Protein AF-U2QS74-F1 (afdb_monomer_lite)

pLDDT: mean 73.21, std 20.73, range [41.47, 97.75]

Radius of gyration: 24.71 Å; chains: 1; bounding box: 39×69×66 Å

Organism: NCBI:txid553198

Foldseek 3Di:
DDDDDDDPPPDDDPDDPDVVVVCDPPPQPPPPDDDPDPDDDDDDPPPDDDDDDDDDDDDDDDPDPDAQDCCDAAPRHGHGFFKWFQFPVRDIGTDHLVVCLVCLVVSVVGGPDMGGDNVSND

Structure (mmCIF, N/CA/C/O backbone):
data_AF-U2QS74-F1
#
_entry.id   AF-U2QS74-F1
#
loop_
_atom_site.group_PDB
_atom_site.id
_atom_site.type_symbol
_atom_site.label_atom_id
_atom_site.label_alt_id
_atom_site.label_comp_id
_atom_site.label_asym_id
_atom_site.label_entity_id
_atom_site.label_seq_id
_atom_site.pdbx_PDB_ins_code
_atom_site.Cartn_x
_atom_site.Cartn_y
_atom_site.Cartn_z
_atom_site.occupancy
_atom_site.B_iso_or_equiv
_atom_site.auth_seq_id
_atom_site.auth_comp_id
_atom_site.auth_asym_id
_atom_site.auth_atom_id
_atom_site.pdbx_PDB_model_num
ATOM 1 N N . MET A 1 1 ? -24.516 29.608 24.350 1.00 52.53 1 MET A N 1
ATOM 2 C CA . MET A 1 1 ? -23.296 30.373 24.021 1.00 52.53 1 MET A CA 1
ATOM 3 C C . MET A 1 1 ? -22.832 29.889 22.653 1.00 52.53 1 MET A C 1
ATOM 5 O O . MET A 1 1 ? -22.309 28.790 22.550 1.00 52.53 1 MET A O 1
ATOM 9 N N . LEU A 1 2 ? -23.212 30.619 21.601 1.00 49.25 2 LEU A N 1
ATOM 10 C CA . LEU A 1 2 ? -23.036 30.265 20.188 1.00 49.25 2 LEU A CA 1
ATOM 11 C C . LEU A 1 2 ? -21.848 31.074 19.655 1.00 49.25 2 LEU A C 1
ATOM 13 O O . LEU A 1 2 ? -21.891 32.300 19.734 1.00 49.25 2 LEU A O 1
ATOM 17 N N . LEU A 1 3 ? -20.796 30.423 19.155 1.00 52.16 3 LEU A N 1
ATOM 18 C CA . LEU A 1 3 ? -19.687 31.126 18.506 1.00 52.16 3 LEU A CA 1
ATOM 19 C C . LEU A 1 3 ? -19.984 31.209 17.004 1.00 52.16 3 LEU A C 1
ATOM 21 O O . LEU A 1 3 ? -19.977 30.195 16.310 1.00 52.16 3 LEU A O 1
ATOM 25 N N . VAL A 1 4 ? -20.308 32.409 16.522 1.00 54.16 4 VAL A N 1
ATOM 26 C CA . VAL A 1 4 ? -20.604 32.687 15.110 1.00 54.16 4 VAL A CA 1
ATOM 27 C C . VAL A 1 4 ? -19.325 33.206 14.453 1.00 54.16 4 VAL A C 1
ATOM 29 O O . VAL A 1 4 ? -18.856 34.285 14.800 1.00 54.16 4 VAL A O 1
ATOM 32 N N . VAL A 1 5 ? -18.754 32.445 13.518 1.00 60.72 5 VAL A N 1
ATOM 33 C CA . VAL A 1 5 ? -17.656 32.899 12.646 1.00 60.72 5 VAL A CA 1
ATOM 34 C C . VAL A 1 5 ? -18.245 33.241 11.279 1.00 60.72 5 VAL A C 1
ATOM 36 O O . VAL A 1 5 ? -18.776 32.370 10.594 1.00 60.72 5 VAL A O 1
ATOM 39 N N . LEU A 1 6 ? -18.202 34.525 10.921 1.00 45.31 6 LEU A N 1
ATOM 40 C CA . LEU A 1 6 ? -18.637 35.063 9.631 1.00 45.31 6 LEU A CA 1
ATOM 41 C C . LEU A 1 6 ? -17.446 35.037 8.662 1.00 45.31 6 LEU A C 1
ATOM 43 O O . LEU A 1 6 ? -16.391 35.579 8.983 1.00 45.31 6 LEU A O 1
ATOM 47 N N . ASP A 1 7 ? -17.614 34.428 7.490 1.00 53.31 7 ASP A N 1
ATOM 48 C CA . ASP A 1 7 ? -16.685 34.597 6.366 1.00 53.31 7 ASP A CA 1
ATOM 49 C C . ASP A 1 7 ? -17.032 35.881 5.585 1.00 53.31 7 ASP A C 1
ATOM 51 O O . ASP A 1 7 ? -18.187 36.320 5.575 1.00 53.31 7 ASP A O 1
ATOM 55 N N . THR A 1 8 ? -16.048 36.491 4.921 1.00 56.88 8 THR A N 1
ATOM 56 C CA . THR A 1 8 ? -16.134 37.813 4.270 1.00 56.88 8 THR A CA 1
ATOM 57 C C . THR A 1 8 ? -17.079 37.891 3.061 1.00 56.88 8 THR A C 1
ATOM 59 O O . THR A 1 8 ? -17.217 38.964 2.477 1.00 56.88 8 THR A O 1
ATOM 62 N N . SER A 1 9 ? -17.773 36.804 2.705 1.00 55.34 9 SER A N 1
ATOM 63 C CA . SER A 1 9 ? -18.631 36.724 1.508 1.00 55.34 9 SER A CA 1
ATOM 64 C C . SER A 1 9 ? -20.143 36.587 1.778 1.00 55.34 9 SER A C 1
ATOM 66 O O . SER A 1 9 ? -20.925 36.534 0.834 1.00 55.34 9 SER A O 1
ATOM 68 N N . GLY A 1 10 ? -20.596 36.532 3.038 1.00 50.50 10 GLY A N 1
ATOM 69 C CA . GLY A 1 10 ? -22.026 36.657 3.387 1.00 50.50 10 GLY A CA 1
ATOM 70 C C . GLY A 1 10 ? -22.974 35.518 2.959 1.00 50.50 10 GLY A C 1
ATOM 71 O O . GLY A 1 10 ? -24.181 35.632 3.160 1.00 50.50 10 GLY A O 1
ATOM 72 N N . THR A 1 11 ? -22.485 34.404 2.408 1.00 50.50 11 THR A N 1
ATOM 73 C CA . THR A 1 11 ? -23.328 33.255 2.023 1.00 50.50 11 THR A CA 1
ATOM 74 C C . THR A 1 11 ? -23.358 32.162 3.096 1.00 50.50 11 THR A C 1
ATOM 76 O O . THR A 1 11 ? -22.365 31.467 3.313 1.00 50.50 11 THR A O 1
ATOM 79 N N . LEU A 1 12 ? -24.522 31.951 3.725 1.00 48.06 12 LEU A N 1
ATOM 80 C CA . LEU A 1 12 ? -24.819 30.787 4.572 1.00 48.06 12 LEU A CA 1
ATOM 81 C C . LEU A 1 12 ? -24.955 29.527 3.701 1.00 48.06 12 LEU A C 1
ATOM 83 O O . LEU A 1 12 ? -25.958 29.341 3.019 1.00 48.06 12 LEU A O 1
ATOM 87 N N . SER A 1 13 ? -23.959 28.641 3.736 1.00 46.97 13 SER A N 1
ATOM 88 C CA . SER A 1 13 ? -24.083 27.271 3.225 1.00 46.97 13 SER A CA 1
ATOM 89 C C . SER A 1 13 ? -24.010 26.290 4.386 1.00 46.97 13 SER A C 1
ATOM 91 O O . SER A 1 13 ? -22.954 26.113 4.993 1.00 46.97 13 SER A O 1
ATOM 93 N N . ALA A 1 14 ? -25.126 25.626 4.686 1.00 47.75 14 ALA A N 1
ATOM 94 C CA . ALA A 1 14 ? -25.129 24.462 5.559 1.00 47.75 14 ALA A CA 1
ATOM 95 C C . ALA A 1 14 ? -24.439 23.303 4.822 1.00 47.75 14 ALA A C 1
ATOM 97 O O . ALA A 1 14 ? -25.053 22.598 4.026 1.00 47.75 14 ALA A O 1
ATOM 98 N N . ARG A 1 15 ? -23.133 23.131 5.048 1.00 54.62 15 ARG A N 1
ATOM 99 C CA . ARG A 1 15 ? -22.422 21.903 4.681 1.00 54.62 15 ARG A CA 1
ATOM 100 C C . ARG A 1 15 ? -22.667 20.878 5.782 1.00 54.62 15 ARG A C 1
ATOM 102 O O . ARG A 1 15 ? -22.022 20.925 6.823 1.00 54.62 15 ARG A O 1
ATOM 109 N N . THR A 1 16 ? -23.599 19.961 5.566 1.00 51.41 16 THR A N 1
ATOM 110 C CA . THR A 1 16 ? -23.603 18.696 6.301 1.00 51.41 16 THR A CA 1
ATOM 111 C C . THR A 1 16 ? -22.377 17.888 5.866 1.00 51.41 16 THR A C 1
ATOM 113 O O . THR A 1 16 ? -22.196 17.607 4.681 1.00 51.41 16 THR A O 1
ATOM 116 N N . ASP A 1 17 ? -21.500 17.573 6.823 1.00 46.12 17 ASP A N 1
ATOM 117 C CA . ASP A 1 17 ? -20.358 16.668 6.649 1.00 46.12 17 ASP A CA 1
ATOM 118 C C . ASP A 1 17 ? -20.915 15.253 6.427 1.00 46.12 17 ASP A C 1
ATOM 120 O O . ASP A 1 17 ? -21.351 14.581 7.360 1.00 46.12 17 ASP A O 1
ATOM 124 N N . ASP A 1 18 ? -21.025 14.842 5.163 1.00 46.16 18 ASP A N 1
ATOM 125 C CA . ASP A 1 18 ? -21.446 13.491 4.799 1.00 46.16 18 ASP A CA 1
ATOM 126 C C . ASP A 1 18 ? -20.250 12.531 4.987 1.00 46.16 18 ASP A C 1
ATOM 128 O O . ASP A 1 18 ? -19.226 12.676 4.308 1.00 46.16 18 ASP A O 1
ATOM 132 N N . PRO A 1 19 ? -20.337 11.523 5.875 1.00 49.84 19 PRO A N 1
ATOM 133 C CA . PRO A 1 19 ? -19.219 10.623 6.162 1.00 49.84 19 PRO A CA 1
ATOM 134 C C . PRO A 1 19 ? -18.838 9.706 4.984 1.00 49.84 19 PRO A C 1
ATOM 136 O O . PRO A 1 19 ? -17.789 9.061 5.032 1.00 49.84 19 PRO A O 1
ATOM 139 N N . ARG A 1 20 ? -19.627 9.658 3.900 1.00 50.59 20 ARG A N 1
ATOM 140 C CA . ARG A 1 20 ? -19.277 8.975 2.642 1.00 50.59 20 ARG A CA 1
ATOM 141 C C . ARG A 1 20 ? -18.467 9.871 1.694 1.00 50.59 20 ARG A C 1
ATOM 143 O O . ARG A 1 20 ? -17.814 9.344 0.799 1.00 50.59 20 ARG A O 1
ATOM 150 N N . GLN A 1 21 ? -18.425 11.193 1.903 1.00 51.69 21 GLN A N 1
ATOM 151 C CA . GLN A 1 21 ? -17.604 12.133 1.115 1.00 51.69 21 GLN A CA 1
ATOM 152 C C . GLN A 1 21 ? -16.111 12.115 1.502 1.00 51.69 21 GLN A C 1
ATOM 154 O O . GLN A 1 21 ? -15.261 12.517 0.707 1.00 51.69 21 GLN A O 1
ATOM 159 N N . ARG A 1 22 ? -15.737 11.598 2.685 1.00 51.97 22 ARG A N 1
ATOM 160 C CA . ARG A 1 22 ? -14.323 11.461 3.111 1.00 51.97 22 ARG A CA 1
ATOM 161 C C . ARG A 1 22 ? -13.583 10.269 2.501 1.00 51.97 22 ARG A C 1
ATOM 163 O O . ARG A 1 22 ? -12.475 9.942 2.917 1.00 51.97 22 ARG A O 1
ATOM 170 N N . GLN A 1 23 ? -14.165 9.634 1.496 1.00 53.19 23 GLN A N 1
ATOM 171 C CA . GLN A 1 23 ? -13.498 8.666 0.640 1.00 53.19 23 GLN A CA 1
ATOM 172 C C . GLN A 1 23 ? -13.936 8.981 -0.781 1.00 53.19 23 GLN A C 1
ATOM 174 O O . GLN A 1 23 ? -14.792 8.307 -1.347 1.00 53.19 23 GLN A O 1
ATOM 179 N N . ALA A 1 24 ? -13.375 10.060 -1.338 1.00 41.47 24 ALA A N 1
ATOM 180 C CA . ALA A 1 24 ? -13.494 10.329 -2.761 1.00 41.47 24 ALA A CA 1
ATOM 181 C C . ALA A 1 24 ? -13.231 9.013 -3.504 1.00 41.47 24 ALA A C 1
ATOM 183 O O . ALA A 1 24 ? -12.239 8.341 -3.177 1.00 41.47 24 ALA A O 1
ATOM 184 N N . PRO A 1 25 ? -14.098 8.616 -4.453 1.00 45.09 25 PRO A N 1
ATOM 185 C CA . PRO A 1 25 ? -13.832 7.438 -5.241 1.00 45.09 25 PRO A CA 1
ATOM 186 C C . PRO A 1 25 ? -12.444 7.650 -5.825 1.00 45.09 25 PRO A C 1
ATOM 188 O O . PRO A 1 25 ? -12.188 8.632 -6.529 1.00 45.09 25 PRO A O 1
ATOM 191 N N . TRP A 1 26 ? -11.535 6.730 -5.503 1.00 51.16 26 TRP A N 1
ATOM 192 C CA . TRP A 1 26 ? -10.394 6.455 -6.354 1.00 51.16 26 TRP A CA 1
ATOM 193 C C . TRP A 1 26 ? -10.983 5.916 -7.646 1.00 51.16 26 TRP A C 1
ATOM 195 O O . TRP A 1 26 ? -10.924 4.732 -7.952 1.00 51.16 26 TRP A O 1
ATOM 205 N N . THR A 1 27 ? -11.621 6.814 -8.398 1.00 52.28 27 THR A N 1
ATOM 206 C CA . THR A 1 27 ? -11.635 6.733 -9.831 1.00 52.28 27 THR A CA 1
ATOM 207 C C . THR A 1 27 ? -10.161 6.636 -10.137 1.00 52.28 27 THR A C 1
ATOM 209 O O . THR A 1 27 ? -9.401 7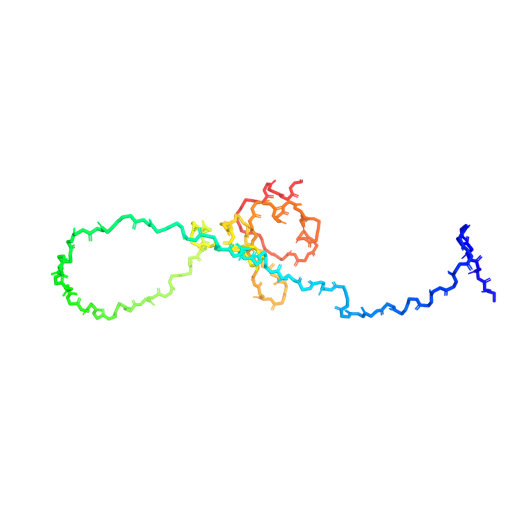.604 -10.069 1.00 52.28 27 THR A O 1
ATOM 212 N N . GLY A 1 28 ? -9.732 5.386 -10.336 1.00 42.38 28 GLY A N 1
ATOM 213 C CA . GLY A 1 28 ? -8.526 5.112 -11.067 1.00 42.38 28 GLY A CA 1
ATOM 214 C C . GLY A 1 28 ? -8.550 6.093 -12.213 1.00 42.38 28 GLY A C 1
ATOM 215 O O . GLY A 1 28 ? -9.619 6.340 -12.782 1.00 42.38 28 GLY A O 1
ATOM 216 N N . SER A 1 29 ? -7.412 6.721 -12.464 1.00 54.44 29 SER A N 1
ATOM 217 C CA . SER A 1 29 ? -7.189 7.432 -13.701 1.00 54.44 29 SER A CA 1
ATOM 218 C C . SER A 1 29 ? -7.738 6.539 -14.801 1.00 54.44 29 SER A C 1
ATOM 220 O O . SER A 1 29 ? -7.130 5.541 -15.198 1.00 54.44 29 SER A O 1
ATOM 222 N N . ALA A 1 30 ? -8.962 6.876 -15.215 1.00 45.75 30 ALA A N 1
ATOM 223 C CA . ALA A 1 30 ? -9.591 6.365 -16.390 1.00 45.75 30 ALA A CA 1
ATOM 224 C C . ALA A 1 30 ? -8.492 6.537 -17.415 1.00 45.75 30 ALA A C 1
ATOM 226 O O . ALA A 1 30 ? -7.950 7.642 -17.557 1.00 45.75 30 ALA A O 1
ATOM 227 N N . ARG A 1 31 ? -8.066 5.431 -18.027 1.00 58.50 31 ARG A N 1
ATOM 228 C CA . ARG A 1 31 ? -7.235 5.516 -19.215 1.00 58.50 31 ARG A CA 1
ATOM 229 C C . ARG A 1 31 ? -8.049 6.373 -20.172 1.00 58.50 31 ARG A C 1
ATOM 231 O O . ARG A 1 31 ? -9.020 5.900 -20.755 1.00 58.50 31 ARG A O 1
ATOM 238 N N . ARG A 1 32 ? -7.739 7.670 -20.194 1.00 47.94 32 ARG A N 1
ATOM 239 C CA . ARG A 1 32 ? -8.358 8.656 -21.063 1.00 47.94 32 ARG A CA 1
ATOM 240 C C . ARG A 1 32 ? -8.225 8.065 -22.455 1.00 47.94 32 ARG A C 1
ATOM 242 O O . ARG A 1 32 ? -7.124 7.674 -22.838 1.00 47.94 32 ARG A O 1
ATOM 249 N N . GLY A 1 33 ? -9.373 7.882 -23.097 1.00 44.09 33 GLY A N 1
ATOM 250 C CA . GLY A 1 33 ? -9.525 7.081 -24.297 1.00 44.09 33 GLY A CA 1
ATOM 251 C C . GLY A 1 33 ? -8.412 7.296 -25.319 1.00 44.09 33 GLY A C 1
ATOM 252 O O . GLY A 1 33 ? -8.048 8.420 -25.643 1.00 44.09 33 GLY A O 1
ATOM 253 N N . LEU A 1 34 ? -7.875 6.174 -25.787 1.00 52.97 34 LEU A N 1
ATOM 254 C CA . LEU A 1 34 ? -7.770 5.824 -27.200 1.00 52.97 34 LEU A CA 1
ATOM 255 C C . LEU A 1 34 ? -7.725 7.016 -28.179 1.00 52.97 34 LEU A C 1
ATOM 257 O O . LEU A 1 34 ? -8.757 7.571 -28.550 1.00 52.97 34 LEU A O 1
ATOM 261 N N . ARG A 1 35 ? -6.556 7.230 -28.782 1.00 44.28 35 ARG A N 1
ATOM 262 C CA . ARG A 1 35 ? -6.478 7.046 -30.233 1.00 44.28 35 ARG A CA 1
ATOM 263 C C . ARG A 1 35 ? -5.511 5.897 -30.479 1.00 44.28 35 ARG A C 1
ATOM 265 O O . ARG A 1 35 ? -4.317 6.017 -30.235 1.00 44.28 35 ARG A O 1
ATOM 272 N N . ALA A 1 36 ? -6.063 4.744 -30.839 1.00 43.94 36 ALA A N 1
ATOM 273 C CA . ALA A 1 36 ? -5.284 3.703 -31.481 1.00 43.94 36 ALA A CA 1
ATOM 274 C C . ALA A 1 36 ? -5.008 4.206 -32.901 1.00 43.94 36 ALA A C 1
ATOM 276 O O . ALA A 1 36 ? -5.935 4.355 -33.696 1.00 43.94 36 ALA A O 1
ATOM 277 N N . GLU A 1 37 ? -3.755 4.537 -33.184 1.00 41.91 37 GLU A N 1
ATOM 278 C CA . GLU A 1 37 ? -3.293 4.723 -34.554 1.00 41.91 37 GLU A CA 1
ATOM 279 C C . GLU A 1 37 ? -3.438 3.373 -35.286 1.00 41.91 37 GLU A C 1
ATOM 281 O O . GLU A 1 37 ? -3.067 2.340 -34.715 1.00 41.91 37 GLU A O 1
ATOM 286 N N . PRO A 1 38 ? -3.983 3.321 -36.515 1.00 48.34 38 PRO A N 1
ATOM 287 C CA . PRO A 1 38 ? -3.958 2.099 -37.307 1.00 48.34 38 PRO A CA 1
ATOM 288 C C . PRO A 1 38 ? -2.505 1.796 -37.694 1.00 48.34 38 PRO A C 1
ATOM 290 O O . PRO A 1 38 ? -1.959 2.370 -38.633 1.00 48.34 38 PRO A O 1
ATOM 293 N N . GLY A 1 39 ? -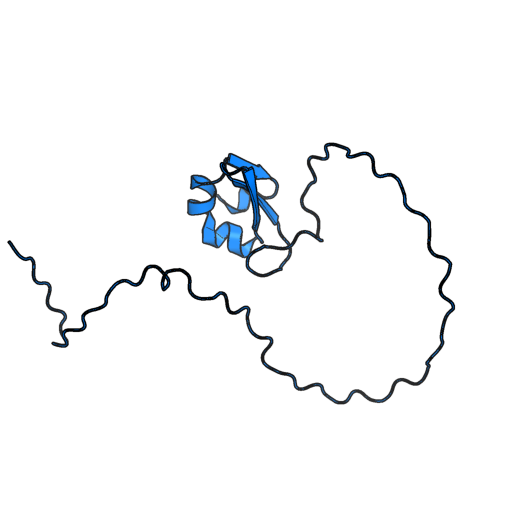1.858 0.908 -36.939 1.00 52.00 39 GLY A N 1
ATOM 294 C CA . GLY A 1 39 ? -0.554 0.361 -37.303 1.00 52.00 39 GLY A CA 1
ATOM 295 C C . GLY A 1 39 ? -0.665 -0.474 -38.587 1.00 52.00 39 GLY A C 1
ATOM 296 O O . GLY A 1 39 ? -1.658 -1.190 -38.754 1.00 52.00 39 GLY A O 1
ATOM 297 N N . PRO A 1 40 ? 0.313 -0.400 -39.509 1.00 59.25 40 PRO A N 1
ATOM 298 C CA . PRO A 1 40 ? 0.272 -1.180 -40.738 1.00 59.25 40 PRO A CA 1
ATOM 299 C C . PRO A 1 40 ? 0.296 -2.684 -40.437 1.00 59.25 40 PRO A C 1
ATOM 301 O O . PRO A 1 40 ? 0.951 -3.150 -39.502 1.00 59.25 40 PRO A O 1
ATOM 304 N N . ALA A 1 41 ? -0.455 -3.429 -41.248 1.00 53.34 41 ALA A N 1
ATOM 305 C CA . ALA A 1 41 ? -0.639 -4.869 -41.165 1.00 53.34 41 ALA A CA 1
ATOM 306 C C . ALA A 1 41 ? 0.692 -5.625 -41.000 1.00 53.34 41 ALA A C 1
ATOM 308 O O . ALA A 1 41 ? 1.580 -5.528 -41.844 1.00 53.34 41 ALA A O 1
ATOM 309 N N . SER A 1 42 ? 0.805 -6.421 -39.933 1.00 52.75 42 SER A N 1
ATOM 310 C CA . SER A 1 42 ? 1.835 -7.459 -39.833 1.00 52.75 42 SER A CA 1
ATOM 311 C C . SER A 1 42 ? 1.412 -8.678 -40.654 1.00 52.75 42 SER A C 1
ATOM 313 O O . SER A 1 42 ? 0.353 -9.245 -40.370 1.00 52.75 42 SER A O 1
ATOM 315 N N . PRO A 1 43 ? 2.210 -9.137 -41.632 1.00 52.62 43 PRO A N 1
ATOM 316 C CA . PRO A 1 43 ? 2.037 -10.462 -42.196 1.00 52.62 43 PRO A CA 1
ATOM 317 C C . PRO A 1 43 ? 2.723 -11.481 -41.276 1.00 52.62 43 PRO A C 1
ATOM 319 O O . PRO A 1 43 ? 3.861 -11.280 -40.859 1.00 52.62 43 PRO A O 1
ATOM 322 N N . GLY A 1 44 ? 2.049 -12.592 -40.979 1.00 51.00 44 GLY A N 1
ATOM 323 C CA . GLY A 1 44 ? 2.716 -13.770 -40.415 1.00 51.00 44 GLY A CA 1
ATOM 324 C C . GLY A 1 44 ? 2.033 -14.382 -39.202 1.00 51.00 44 GLY A C 1
ATOM 325 O O . GLY A 1 44 ? 2.592 -14.425 -38.111 1.00 51.00 44 GLY A O 1
ATOM 326 N N . SER A 1 45 ? 0.843 -14.937 -39.405 1.00 60.94 45 SER A N 1
ATOM 327 C CA . SER A 1 45 ? 0.229 -15.914 -38.508 1.00 60.94 45 SER A CA 1
ATOM 328 C C . SER A 1 45 ? 0.980 -17.255 -38.563 1.00 60.94 45 SER A C 1
ATOM 330 O O . SER A 1 45 ? 0.472 -18.258 -39.059 1.00 60.94 45 SER A O 1
ATOM 332 N N . ALA A 1 46 ? 2.198 -17.304 -38.020 1.00 60.09 46 ALA A N 1
ATOM 333 C CA . ALA A 1 46 ? 2.860 -18.570 -37.720 1.00 60.09 46 ALA A CA 1
ATOM 334 C C . ALA A 1 46 ? 2.306 -19.112 -36.393 1.00 60.09 46 ALA A C 1
ATOM 336 O O . ALA A 1 46 ? 2.777 -18.778 -35.307 1.00 60.09 46 ALA A O 1
ATOM 337 N N . ARG A 1 47 ? 1.255 -19.938 -36.481 1.00 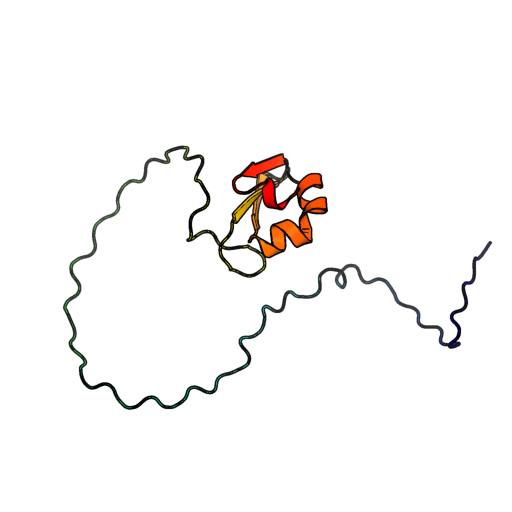64.19 47 ARG A N 1
ATOM 338 C CA . ARG A 1 47 ? 0.775 -20.768 -35.367 1.00 64.19 47 ARG A CA 1
ATOM 339 C C . ARG A 1 47 ? 1.878 -21.754 -34.976 1.00 64.19 47 ARG A C 1
ATOM 341 O O . ARG A 1 47 ? 1.998 -22.817 -35.577 1.00 64.19 47 ARG A O 1
ATOM 348 N N . LEU A 1 48 ? 2.663 -21.416 -33.961 1.00 65.62 48 LEU A N 1
ATOM 349 C CA . LEU A 1 48 ? 3.523 -22.385 -33.291 1.00 65.62 48 LEU A CA 1
ATOM 350 C C . LEU A 1 48 ? 2.669 -23.210 -32.317 1.00 65.62 48 LEU A C 1
ATOM 352 O O . LEU A 1 48 ? 1.888 -22.661 -31.538 1.00 65.62 48 LEU A O 1
ATOM 356 N N . LEU A 1 49 ? 2.779 -24.536 -32.426 1.00 63.28 49 LEU A N 1
ATOM 357 C CA . LEU A 1 49 ? 2.097 -25.516 -31.584 1.00 63.28 49 LEU A CA 1
ATOM 358 C C . LEU A 1 49 ? 2.355 -25.240 -30.095 1.00 63.28 49 LEU A C 1
ATOM 360 O O . LEU A 1 49 ? 3.495 -25.052 -29.676 1.00 63.28 49 LEU A O 1
ATOM 364 N N . SER A 1 50 ? 1.295 -25.281 -29.289 1.00 62.59 50 SER A N 1
ATOM 365 C CA . SER A 1 50 ? 1.384 -25.293 -27.828 1.00 62.59 50 SER A CA 1
ATOM 366 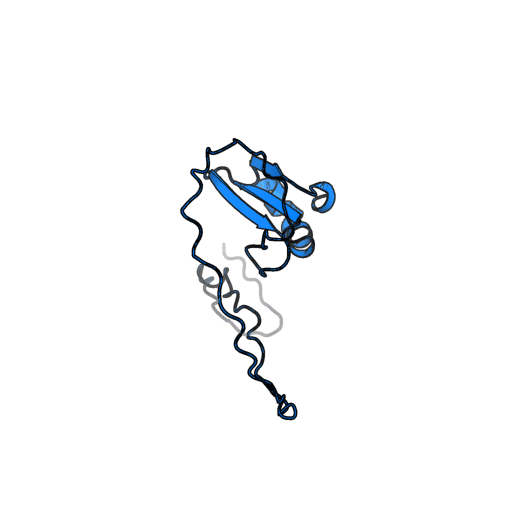C C . SER A 1 50 ? 1.922 -26.648 -27.342 1.00 62.59 50 SER A C 1
ATOM 368 O O . SER A 1 50 ? 1.290 -27.664 -27.641 1.00 62.59 50 SER A O 1
ATOM 370 N N . PRO A 1 51 ? 3.030 -26.722 -26.579 1.00 61.84 51 PRO A N 1
ATOM 371 C CA . PRO A 1 51 ? 3.360 -27.936 -25.846 1.00 61.84 51 PRO A CA 1
ATOM 372 C C . PRO A 1 51 ? 2.449 -28.109 -24.618 1.00 61.84 51 PRO A C 1
ATOM 374 O O . PRO A 1 51 ? 1.846 -27.163 -24.109 1.00 61.84 51 PRO A O 1
ATOM 377 N N . ALA A 1 52 ? 2.316 -29.370 -24.212 1.00 64.69 52 ALA A N 1
ATOM 378 C CA . ALA A 1 52 ? 1.313 -29.924 -23.314 1.00 64.69 52 ALA A CA 1
ATOM 379 C C . ALA A 1 52 ? 1.202 -29.257 -21.929 1.00 64.69 52 ALA A C 1
ATOM 381 O O . ALA A 1 52 ? 2.175 -28.796 -21.339 1.00 64.69 52 ALA A O 1
ATOM 382 N N . ARG A 1 53 ? -0.024 -29.288 -21.391 1.00 68.69 53 ARG A N 1
ATOM 383 C CA . ARG A 1 53 ? -0.373 -28.926 -20.012 1.00 68.69 53 ARG A CA 1
ATOM 384 C C . ARG A 1 53 ? 0.445 -29.755 -19.017 1.00 68.69 53 ARG A C 1
ATOM 386 O O . ARG A 1 53 ? 0.230 -30.959 -18.909 1.00 68.69 53 ARG A O 1
ATOM 393 N N . THR A 1 54 ? 1.317 -29.111 -18.248 1.00 69.19 54 THR A N 1
ATOM 394 C CA . THR A 1 54 ? 1.976 -29.754 -17.105 1.00 69.19 54 THR A CA 1
ATOM 395 C C . THR A 1 54 ? 0.998 -29.874 -15.932 1.00 69.19 54 THR A C 1
ATOM 397 O O . THR A 1 54 ? 0.338 -28.908 -15.548 1.00 69.19 54 THR A O 1
ATOM 400 N N . VAL A 1 55 ? 0.897 -31.091 -15.397 1.00 67.44 55 VAL A N 1
ATOM 401 C CA . VAL A 1 55 ? 0.111 -31.489 -14.219 1.00 67.44 55 VAL A CA 1
ATOM 402 C C . VAL A 1 55 ? 0.639 -30.804 -12.949 1.00 67.44 55 VAL A C 1
ATOM 404 O O . VAL A 1 55 ? 1.829 -30.516 -12.837 1.00 67.44 55 VAL A O 1
ATOM 407 N N . GLY A 1 56 ? -0.273 -30.515 -12.015 1.00 65.69 56 GLY A N 1
ATOM 408 C CA . GLY A 1 56 ? -0.067 -29.665 -10.842 1.00 65.69 56 GLY A CA 1
ATOM 409 C C . GLY A 1 56 ? 1.050 -30.117 -9.902 1.00 65.69 56 GLY A C 1
ATOM 410 O O . GLY A 1 56 ? 1.025 -31.221 -9.363 1.00 65.69 56 GLY A O 1
ATOM 411 N N . ALA A 1 57 ? 1.994 -29.207 -9.662 1.00 70.12 57 ALA A N 1
ATOM 412 C CA . ALA A 1 57 ? 2.940 -29.314 -8.566 1.00 70.12 57 ALA A CA 1
ATOM 413 C C . ALA A 1 57 ? 2.205 -29.113 -7.231 1.00 70.12 57 ALA A C 1
ATOM 415 O O . ALA A 1 57 ? 1.452 -28.153 -7.058 1.00 70.12 57 ALA A O 1
ATOM 416 N N . VAL A 1 58 ? 2.434 -30.027 -6.288 1.00 69.38 58 VAL A N 1
ATOM 417 C CA . VAL A 1 58 ? 2.023 -29.866 -4.894 1.00 69.38 58 VAL A CA 1
ATOM 418 C C . VAL A 1 58 ? 2.946 -28.842 -4.235 1.00 69.38 58 VAL A C 1
ATOM 420 O O . VAL A 1 58 ? 4.120 -29.104 -3.988 1.00 69.38 58 VAL A O 1
ATOM 423 N N . SER A 1 59 ? 2.420 -27.646 -3.986 1.00 71.62 59 SER A N 1
ATOM 424 C CA . SER A 1 59 ? 3.150 -26.590 -3.288 1.00 71.62 59 SER A CA 1
ATOM 425 C C . SER A 1 59 ? 3.027 -26.806 -1.785 1.00 71.62 59 SER A C 1
ATOM 427 O O . SER A 1 59 ? 1.990 -26.521 -1.187 1.00 71.62 59 SER A O 1
ATOM 429 N N . THR A 1 60 ? 4.084 -27.317 -1.160 1.00 63.91 60 THR A N 1
ATOM 430 C CA . THR A 1 60 ? 4.251 -27.217 0.290 1.00 63.91 60 THR A CA 1
ATOM 431 C C . THR A 1 60 ? 4.387 -25.733 0.656 1.00 63.91 60 THR A C 1
ATOM 433 O O . THR A 1 60 ? 5.213 -25.038 0.058 1.00 63.91 60 THR A O 1
ATOM 436 N N . PRO A 1 61 ? 3.588 -25.190 1.595 1.00 61.91 61 PRO A N 1
ATOM 437 C CA . PRO A 1 61 ? 3.751 -23.807 2.010 1.00 61.91 61 PRO A CA 1
ATOM 438 C C . PRO A 1 61 ? 5.016 -23.708 2.865 1.00 61.91 61 PRO A C 1
ATOM 440 O O . PRO A 1 61 ? 5.003 -23.959 4.068 1.00 61.91 61 PRO A O 1
ATOM 443 N N . VAL A 1 62 ? 6.135 -23.356 2.235 1.00 61.53 62 VAL A N 1
ATOM 444 C CA . VAL A 1 62 ? 7.271 -22.780 2.955 1.00 61.53 62 VAL A CA 1
ATOM 445 C C . VAL A 1 62 ? 6.758 -21.498 3.604 1.00 61.53 62 VAL A C 1
ATOM 447 O O . VAL A 1 62 ? 6.138 -20.668 2.936 1.00 61.53 62 VAL A O 1
ATOM 450 N N . VAL A 1 63 ? 6.978 -21.342 4.913 1.00 52.75 63 VAL A N 1
ATOM 451 C CA . VAL A 1 63 ? 6.750 -20.072 5.617 1.00 52.75 63 VAL A CA 1
ATOM 452 C C . VAL A 1 63 ? 7.844 -19.112 5.163 1.00 52.75 63 VAL A C 1
ATOM 454 O O . VAL A 1 63 ? 8.847 -18.885 5.832 1.00 52.75 63 VAL A O 1
ATOM 457 N N . GLU A 1 64 ? 7.672 -18.616 3.948 1.00 57.31 64 GLU A N 1
ATOM 458 C CA . GLU A 1 64 ? 8.541 -17.646 3.328 1.00 57.31 64 GLU A CA 1
ATOM 459 C C . GLU A 1 64 ? 8.170 -16.293 3.940 1.00 57.31 64 GLU A C 1
ATOM 461 O O . GLU A 1 64 ? 7.037 -15.821 3.809 1.00 57.31 64 GLU A O 1
ATOM 466 N N . ASN A 1 65 ? 9.115 -15.637 4.616 1.00 61.31 65 ASN A N 1
ATOM 467 C CA . ASN A 1 65 ? 9.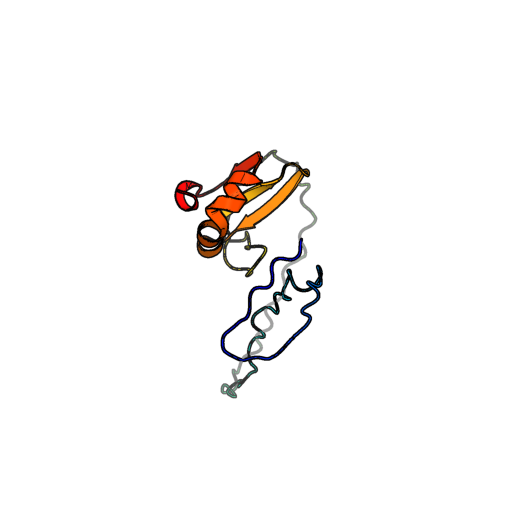039 -14.187 4.793 1.00 61.31 65 ASN A CA 1
ATOM 468 C C . ASN A 1 65 ? 9.239 -13.569 3.400 1.00 61.31 65 ASN A C 1
ATOM 470 O O . ASN A 1 65 ? 10.316 -13.059 3.092 1.00 61.31 65 ASN A O 1
ATOM 474 N N . THR A 1 66 ? 8.227 -13.698 2.535 1.00 71.00 66 THR A N 1
ATOM 475 C CA . THR A 1 66 ? 8.298 -13.374 1.113 1.00 71.00 66 THR A CA 1
ATOM 476 C C . THR A 1 66 ? 8.675 -11.917 0.970 1.00 71.00 66 THR A C 1
ATOM 478 O O . THR A 1 66 ? 7.852 -11.026 1.188 1.00 71.00 66 THR A O 1
ATOM 481 N N . ARG A 1 67 ? 9.935 -11.660 0.614 1.00 84.19 67 ARG A N 1
ATOM 482 C CA . ARG A 1 67 ? 10.373 -10.318 0.238 1.00 84.19 67 ARG A CA 1
ATOM 483 C C . ARG A 1 67 ? 9.463 -9.796 -0.867 1.00 84.19 67 ARG A C 1
ATOM 485 O O . ARG A 1 67 ? 8.992 -10.570 -1.698 1.00 84.19 67 ARG A O 1
ATOM 492 N N . LEU A 1 68 ? 9.215 -8.489 -0.872 1.00 91.38 68 LEU A N 1
ATOM 493 C CA . LEU A 1 68 ? 8.486 -7.882 -1.977 1.00 91.38 68 LEU A CA 1
ATOM 494 C C . LEU A 1 68 ? 9.245 -8.125 -3.284 1.00 91.38 68 LEU A C 1
ATOM 496 O O . LEU A 1 68 ? 10.461 -7.957 -3.369 1.00 91.38 68 LEU A O 1
ATOM 500 N N . THR A 1 69 ? 8.497 -8.537 -4.292 1.00 92.06 69 THR A N 1
ATOM 501 C CA . THR A 1 69 ? 8.949 -8.818 -5.646 1.00 92.06 69 THR A CA 1
ATOM 502 C C . THR A 1 69 ? 8.424 -7.747 -6.600 1.00 92.06 69 THR A C 1
ATOM 504 O O . THR A 1 69 ? 7.547 -6.949 -6.271 1.00 92.06 69 THR A O 1
ATOM 507 N N . ALA A 1 70 ? 8.910 -7.754 -7.841 1.00 92.50 70 ALA A N 1
ATOM 508 C CA . ALA A 1 70 ? 8.387 -6.874 -8.885 1.00 92.50 70 ALA A CA 1
ATOM 509 C C . ALA A 1 70 ? 6.920 -7.160 -9.270 1.00 92.50 70 ALA A C 1
ATOM 511 O O . ALA A 1 70 ? 6.303 -6.336 -9.953 1.00 92.50 70 ALA A O 1
ATOM 512 N N . ALA A 1 71 ? 6.365 -8.305 -8.857 1.00 94.81 71 ALA A N 1
ATOM 513 C CA . ALA A 1 71 ? 4.971 -8.666 -9.092 1.00 94.81 71 ALA A CA 1
ATOM 514 C C . ALA A 1 71 ? 4.014 -8.042 -8.063 1.00 94.81 71 ALA A C 1
ATOM 516 O O . ALA A 1 71 ? 2.846 -7.832 -8.388 1.00 94.81 71 ALA A O 1
ATOM 517 N N . ASP A 1 72 ? 4.493 -7.698 -6.864 1.00 96.06 72 ASP A N 1
ATOM 518 C CA . ASP A 1 72 ? 3.675 -7.071 -5.828 1.00 96.06 72 ASP A CA 1
ATOM 519 C C . ASP A 1 72 ? 3.200 -5.687 -6.297 1.00 96.06 72 ASP A C 1
ATOM 521 O O . ASP A 1 72 ? 3.991 -4.845 -6.746 1.00 96.06 72 ASP A O 1
ATOM 525 N N . ARG A 1 73 ? 1.886 -5.450 -6.227 1.00 97.25 73 ARG A N 1
ATOM 526 C CA . ARG A 1 73 ? 1.250 -4.211 -6.688 1.00 97.25 73 ARG A CA 1
ATOM 527 C C . ARG A 1 73 ? 0.731 -3.398 -5.520 1.00 97.25 73 ARG A C 1
ATOM 529 O O . ARG A 1 73 ? 0.204 -3.940 -4.562 1.00 97.25 73 ARG A O 1
ATOM 536 N N . CYS A 1 74 ? 0.882 -2.084 -5.614 1.00 97.12 74 CYS A N 1
ATOM 537 C CA . CYS A 1 74 ? 0.309 -1.164 -4.651 1.00 97.12 74 CYS A CA 1
ATOM 538 C C . CYS A 1 74 ? -1.215 -1.233 -4.720 1.00 97.12 74 CYS A C 1
ATOM 540 O O . CYS A 1 74 ? -1.778 -1.004 -5.790 1.00 97.12 74 CYS A O 1
ATOM 542 N N . ASP A 1 75 ? -1.873 -1.436 -3.581 1.00 95.81 75 ASP A N 1
ATOM 543 C CA . ASP A 1 75 ? -3.338 -1.564 -3.511 1.00 95.81 75 ASP A CA 1
ATOM 544 C C . ASP A 1 75 ? -4.064 -0.297 -3.958 1.00 95.81 75 ASP A C 1
ATOM 546 O O . ASP A 1 75 ? -5.239 -0.317 -4.313 1.00 95.81 75 ASP A O 1
ATOM 550 N N . ARG A 1 76 ? -3.349 0.832 -3.943 1.00 93.19 76 ARG A N 1
ATOM 551 C CA . ARG A 1 76 ? -3.890 2.123 -4.330 1.00 93.19 76 ARG A CA 1
ATOM 552 C C . ARG A 1 76 ? -3.781 2.310 -5.849 1.00 93.19 76 ARG A C 1
ATOM 554 O O . ARG A 1 76 ? -4.803 2.371 -6.517 1.00 93.19 76 ARG A O 1
ATOM 561 N N . CYS A 1 77 ? -2.573 2.345 -6.425 1.00 96.19 77 CYS A N 1
ATOM 562 C CA . CYS A 1 77 ? -2.365 2.665 -7.855 1.00 96.19 77 CYS A CA 1
ATOM 563 C C . CYS A 1 77 ? -1.957 1.509 -8.772 1.00 96.19 77 CYS A C 1
ATOM 565 O O . CYS A 1 77 ? -1.799 1.725 -9.972 1.00 96.19 77 CYS A O 1
ATOM 567 N N . GLY A 1 78 ? -1.717 0.312 -8.248 1.00 96.31 78 GLY A N 1
ATOM 568 C CA . GLY A 1 78 ? -1.272 -0.831 -9.044 1.00 96.31 78 GLY A CA 1
ATOM 569 C C . GLY A 1 78 ? 0.175 -0.763 -9.554 1.00 96.31 78 GLY A C 1
ATOM 570 O O . GLY A 1 78 ? 0.584 -1.648 -10.299 1.00 96.31 78 GLY A O 1
ATOM 571 N N . ALA A 1 79 ? 0.970 0.248 -9.178 1.00 97.12 79 ALA A N 1
ATOM 572 C CA . ALA A 1 79 ? 2.414 0.280 -9.450 1.00 97.12 79 ALA A CA 1
ATOM 573 C C . ALA A 1 79 ? 3.170 -0.759 -8.599 1.00 97.12 79 ALA A C 1
ATOM 575 O O . ALA A 1 79 ? 2.587 -1.339 -7.686 1.00 97.12 79 ALA A O 1
ATOM 576 N N . GLN A 1 80 ? 4.464 -0.983 -8.854 1.00 97.69 80 GLN A N 1
ATOM 577 C CA . GLN A 1 80 ? 5.286 -1.869 -8.018 1.00 97.69 80 GLN A CA 1
ATOM 578 C C . GLN A 1 80 ? 5.247 -1.446 -6.541 1.00 97.69 80 GLN A C 1
ATOM 580 O O . GLN A 1 80 ? 5.426 -0.269 -6.212 1.00 97.69 80 GLN A O 1
ATOM 585 N N . ALA A 1 81 ? 5.002 -2.411 -5.658 1.00 97.62 81 ALA A N 1
ATOM 586 C CA . ALA A 1 81 ? 5.054 -2.217 -4.221 1.00 97.62 81 ALA A CA 1
ATOM 587 C C . ALA A 1 81 ? 6.492 -2.348 -3.701 1.00 97.62 81 ALA A C 1
ATOM 589 O O . ALA A 1 81 ? 7.244 -3.225 -4.116 1.00 97.62 81 ALA A O 1
ATOM 590 N N . HIS A 1 82 ? 6.844 -1.468 -2.768 1.00 96.62 82 HIS A N 1
ATOM 591 C CA . HIS A 1 82 ? 8.139 -1.432 -2.080 1.00 96.62 82 HIS A CA 1
ATOM 592 C C . HIS A 1 82 ? 8.000 -1.640 -0.568 1.00 96.62 82 HIS A C 1
ATOM 594 O O . HIS A 1 82 ? 8.977 -1.929 0.118 1.00 96.62 82 HIS A O 1
ATOM 600 N N . LEU A 1 83 ? 6.779 -1.506 -0.046 1.00 96.06 83 LEU A N 1
ATOM 601 C CA . LEU A 1 83 ? 6.482 -1.644 1.369 1.00 96.06 83 LEU A CA 1
ATOM 602 C C . LEU A 1 83 ? 5.206 -2.466 1.555 1.00 96.06 83 LEU A C 1
ATOM 604 O O . LEU A 1 83 ? 4.170 -2.148 0.969 1.00 96.06 83 LEU A O 1
ATOM 608 N N . ARG A 1 84 ? 5.276 -3.495 2.400 1.00 96.94 84 ARG A N 1
ATOM 609 C CA . ARG A 1 84 ? 4.124 -4.250 2.896 1.00 96.94 84 ARG A CA 1
ATOM 610 C C . ARG A 1 84 ? 3.885 -3.888 4.356 1.00 96.94 84 ARG A C 1
ATOM 612 O O . ARG A 1 84 ? 4.789 -3.958 5.186 1.00 96.94 84 ARG A O 1
ATOM 619 N N . VAL A 1 85 ? 2.652 -3.512 4.658 1.00 96.50 85 VAL A N 1
ATOM 620 C CA . VAL A 1 85 ? 2.192 -3.081 5.975 1.00 96.50 85 VAL A CA 1
ATOM 621 C C . VAL A 1 85 ? 1.214 -4.120 6.496 1.00 96.50 85 VAL A C 1
ATOM 623 O O . VAL A 1 85 ? 0.155 -4.314 5.903 1.00 96.50 85 VAL A O 1
ATOM 626 N N . ARG A 1 86 ? 1.540 -4.788 7.603 1.00 95.62 86 ARG A N 1
ATOM 627 C CA . ARG A 1 86 ? 0.567 -5.603 8.336 1.00 95.62 86 ARG A CA 1
ATOM 628 C C . ARG A 1 86 ? -0.194 -4.723 9.314 1.00 95.62 86 ARG A C 1
ATOM 630 O O . ARG A 1 86 ? 0.415 -3.939 10.043 1.00 95.62 86 ARG A O 1
ATOM 637 N N . LEU A 1 87 ? -1.509 -4.883 9.337 1.00 94.69 87 LEU A N 1
ATOM 638 C CA . LEU A 1 87 ? -2.428 -4.174 10.220 1.00 94.69 87 LEU A CA 1
ATOM 639 C C . LEU A 1 87 ? -2.770 -5.035 11.439 1.00 94.69 87 LEU A C 1
ATOM 641 O O . LEU A 1 87 ? -2.738 -6.265 11.369 1.00 94.69 87 LEU A O 1
ATOM 645 N N . ALA A 1 88 ? -3.168 -4.395 12.539 1.00 90.38 88 ALA A N 1
ATOM 646 C CA . ALA A 1 88 ? -3.628 -5.094 13.744 1.00 90.38 88 ALA A CA 1
ATOM 647 C C . ALA A 1 88 ? -4.855 -5.988 13.493 1.00 90.38 88 ALA A C 1
ATOM 649 O O . ALA A 1 88 ? -5.030 -7.002 14.159 1.00 90.38 88 ALA A O 1
ATOM 650 N N . SER A 1 89 ? -5.670 -5.653 12.488 1.00 90.56 89 SER A N 1
ATOM 651 C CA . SER A 1 89 ? -6.812 -6.462 12.046 1.00 90.56 89 SER A CA 1
ATOM 652 C C . SER A 1 89 ? -6.420 -7.787 11.377 1.00 90.56 89 SER A C 1
ATOM 654 O O . SER A 1 89 ? -7.298 -8.563 11.012 1.00 90.56 89 SER A O 1
ATOM 656 N N . GLY A 1 90 ? -5.124 -8.046 11.176 1.00 89.44 90 GLY A N 1
ATOM 657 C CA . GLY A 1 90 ? -4.612 -9.241 10.502 1.00 89.44 90 GLY A CA 1
ATOM 658 C C . GLY A 1 90 ? -4.503 -9.108 8.981 1.00 89.44 90 GLY A C 1
ATOM 659 O O . GLY A 1 90 ? -3.950 -9.993 8.333 1.00 89.44 90 GLY A O 1
ATOM 660 N N . GLY A 1 91 ? -4.980 -8.000 8.404 1.00 93.62 91 GLY A N 1
ATOM 661 C CA . GLY A 1 91 ? -4.831 -7.698 6.980 1.00 93.62 91 GLY A CA 1
ATOM 662 C C . GLY A 1 91 ? -3.443 -7.168 6.611 1.00 93.62 91 GLY A C 1
ATOM 663 O O . GLY A 1 91 ? -2.675 -6.716 7.464 1.00 93.62 91 GLY A O 1
ATOM 664 N N . THR A 1 92 ? -3.140 -7.175 5.313 1.00 94.88 92 THR A N 1
ATOM 665 C CA . THR A 1 92 ? -1.917 -6.578 4.761 1.00 94.88 92 THR A CA 1
ATOM 666 C C . THR A 1 92 ? -2.236 -5.601 3.646 1.00 94.88 92 THR A C 1
ATOM 668 O O . THR A 1 92 ? -3.065 -5.911 2.796 1.00 94.88 92 THR A O 1
ATOM 671 N N . LEU A 1 93 ? -1.536 -4.468 3.628 1.00 96.38 93 LEU A N 1
ATOM 672 C CA . LEU A 1 93 ? -1.593 -3.478 2.558 1.00 96.38 93 LEU A CA 1
ATOM 673 C C . LEU A 1 93 ? -0.222 -3.306 1.900 1.00 96.38 93 LEU A C 1
ATOM 675 O O . LEU A 1 93 ? 0.809 -3.296 2.574 1.00 96.38 93 LEU A O 1
ATOM 679 N N . LEU A 1 94 ? -0.215 -3.140 0.584 1.00 97.25 94 LEU A N 1
ATOM 680 C CA . LEU A 1 94 ? 0.959 -2.933 -0.250 1.00 97.25 94 LEU A CA 1
ATOM 681 C C . LEU A 1 94 ? 1.022 -1.488 -0.756 1.00 97.25 94 LEU A C 1
ATOM 683 O O . LEU A 1 94 ? 0.083 -0.958 -1.360 1.00 97.25 94 LEU A O 1
ATOM 687 N N . PHE A 1 95 ? 2.179 -0.854 -0.578 1.00 97.56 95 PHE A N 1
ATOM 688 C CA . PHE A 1 95 ? 2.432 0.528 -0.973 1.00 97.56 95 PHE A CA 1
ATOM 689 C C . PHE A 1 95 ? 3.608 0.621 -1.943 1.00 97.56 95 PHE A C 1
ATOM 691 O O . PHE A 1 95 ? 4.672 0.038 -1.729 1.00 97.56 95 PHE A O 1
ATOM 698 N N . CYS A 1 96 ? 3.430 1.394 -3.016 1.00 97.56 96 CYS A N 1
ATOM 699 C CA . CYS A 1 96 ? 4.544 1.844 -3.845 1.00 97.56 96 CYS A CA 1
ATOM 700 C C . CYS A 1 96 ? 5.361 2.905 -3.100 1.00 97.56 96 CYS A C 1
ATOM 702 O O . CYS A 1 96 ? 4.881 3.505 -2.134 1.00 97.56 96 CYS A O 1
ATOM 704 N N . ALA A 1 97 ? 6.570 3.194 -3.585 1.00 96.81 97 ALA A N 1
ATOM 705 C CA . ALA A 1 97 ? 7.448 4.174 -2.948 1.00 96.81 97 ALA A CA 1
ATOM 706 C C . ALA A 1 97 ? 6.797 5.562 -2.784 1.00 96.81 97 ALA A C 1
ATOM 708 O O . ALA A 1 97 ? 6.968 6.212 -1.754 1.00 96.81 97 ALA A O 1
ATOM 709 N N . HIS A 1 98 ? 5.993 5.987 -3.766 1.00 97.75 98 HIS A N 1
ATOM 710 C CA . HIS A 1 98 ? 5.228 7.233 -3.701 1.00 97.75 98 HIS A CA 1
ATOM 711 C C . HIS A 1 98 ? 4.251 7.225 -2.519 1.00 97.75 98 HIS A C 1
ATOM 713 O O . HIS A 1 98 ? 4.282 8.126 -1.684 1.00 97.75 98 HIS A O 1
ATOM 719 N N . HIS A 1 99 ? 3.364 6.232 -2.440 1.00 97.56 99 HIS A N 1
ATOM 720 C CA . HIS A 1 99 ? 2.306 6.239 -1.430 1.00 97.56 99 HIS A CA 1
ATOM 721 C C . HIS A 1 99 ? 2.804 5.909 -0.029 1.00 97.56 99 HIS A C 1
ATOM 723 O O . HIS A 1 99 ? 2.218 6.397 0.931 1.00 97.56 99 HIS A O 1
ATOM 729 N N . ALA A 1 100 ? 3.889 5.140 0.095 1.00 97.19 100 ALA A N 1
ATOM 730 C CA . ALA A 1 100 ? 4.546 4.935 1.380 1.00 97.19 100 ALA A CA 1
ATOM 731 C C . ALA A 1 100 ? 4.990 6.279 1.984 1.00 97.19 100 ALA A C 1
ATOM 733 O O . ALA A 1 100 ? 4.670 6.562 3.133 1.00 97.19 100 ALA A O 1
ATOM 734 N N . ARG A 1 101 ? 5.619 7.151 1.183 1.00 96.94 101 ARG A N 1
ATOM 735 C CA . ARG A 1 101 ? 6.017 8.504 1.610 1.00 96.94 101 ARG A CA 1
ATOM 736 C C . ARG A 1 101 ? 4.813 9.410 1.863 1.00 96.94 101 ARG A C 1
ATOM 738 O O . ARG A 1 101 ? 4.731 10.055 2.900 1.00 96.94 101 ARG A O 1
ATOM 745 N N . ALA A 1 102 ? 3.846 9.422 0.944 1.00 96.50 102 ALA A N 1
ATOM 746 C CA . ALA A 1 102 ? 2.660 10.277 1.051 1.00 96.50 102 ALA A CA 1
ATOM 747 C C . ALA A 1 102 ? 1.755 9.938 2.253 1.00 96.50 102 ALA A C 1
ATOM 749 O O . ALA A 1 102 ? 0.941 10.761 2.671 1.00 96.50 102 ALA A O 1
ATOM 750 N N . HIS A 1 103 ? 1.860 8.723 2.798 1.00 95.75 103 HIS A N 1
ATOM 751 C CA . HIS A 1 103 ? 1.062 8.255 3.931 1.00 95.75 103 HIS A CA 1
ATOM 752 C C . HIS A 1 103 ? 1.916 7.788 5.115 1.00 95.75 103 HIS A C 1
ATOM 754 O O . HIS A 1 103 ? 1.421 7.037 5.955 1.00 95.75 103 HIS A O 1
ATOM 760 N N . ALA A 1 104 ? 3.171 8.240 5.208 1.00 95.25 104 ALA A N 1
ATOM 761 C CA . ALA A 1 104 ? 4.139 7.723 6.170 1.00 95.25 104 ALA A CA 1
ATOM 762 C C . ALA A 1 104 ? 3.659 7.809 7.627 1.00 95.25 104 ALA A C 1
ATOM 764 O O . ALA A 1 104 ? 3.745 6.825 8.358 1.00 95.25 104 ALA A O 1
ATOM 765 N N . GLU A 1 105 ? 3.096 8.950 8.034 1.00 95.06 105 GLU A N 1
ATOM 766 C CA . GLU A 1 105 ? 2.600 9.166 9.401 1.00 95.06 105 GLU A CA 1
ATOM 767 C C . GLU A 1 105 ? 1.495 8.173 9.775 1.00 95.06 105 GLU A C 1
ATOM 769 O O . GLU A 1 105 ? 1.595 7.470 10.778 1.00 95.06 105 GLU A O 1
ATOM 774 N N . LYS A 1 106 ? 0.481 8.037 8.914 1.00 94.00 106 LYS A N 1
ATOM 775 C CA . LYS A 1 106 ? -0.638 7.112 9.141 1.00 94.00 106 LYS A CA 1
ATOM 776 C C . LYS A 1 106 ? -0.186 5.660 9.122 1.00 94.00 106 LYS A C 1
ATOM 778 O O . LYS A 1 106 ? -0.683 4.861 9.902 1.00 94.00 106 LYS A O 1
ATOM 783 N N . ILE A 1 107 ? 0.752 5.313 8.238 1.00 95.25 107 ILE A N 1
ATOM 784 C CA . ILE A 1 107 ? 1.326 3.966 8.188 1.00 95.25 107 ILE A CA 1
ATOM 785 C C . ILE A 1 107 ? 2.017 3.648 9.517 1.00 95.25 107 ILE A C 1
ATOM 787 O O . ILE A 1 107 ? 1.772 2.577 10.061 1.00 95.25 107 ILE A O 1
ATOM 791 N N . LYS A 1 108 ? 2.823 4.566 10.070 1.00 94.19 108 LYS A N 1
ATOM 792 C CA . LYS A 1 108 ? 3.483 4.373 11.375 1.00 94.19 108 LYS A CA 1
ATOM 793 C C . LYS A 1 108 ? 2.484 4.169 12.517 1.00 94.19 108 LYS A C 1
ATOM 795 O O . LYS A 1 108 ? 2.763 3.384 13.413 1.00 94.19 108 LYS A O 1
ATOM 800 N N . GLU A 1 109 ? 1.345 4.856 12.480 1.00 94.69 109 GLU A N 1
ATOM 801 C CA . GLU A 1 109 ? 0.312 4.768 13.518 1.00 94.69 109 GLU A CA 1
ATOM 802 C C . GLU A 1 109 ? -0.412 3.411 13.528 1.00 94.69 109 GLU A C 1
ATOM 804 O O . GLU A 1 109 ? -0.665 2.850 14.591 1.00 94.69 109 GLU A O 1
ATOM 809 N N . VAL A 1 110 ? -0.744 2.867 12.351 1.00 94.44 110 VAL A N 1
ATOM 810 C CA . VAL A 1 110 ? -1.613 1.676 12.237 1.00 94.44 110 VAL A CA 1
ATOM 811 C C . VAL A 1 110 ? -0.862 0.363 11.997 1.00 94.44 110 VAL A C 1
ATOM 813 O O . VAL A 1 110 ? -1.454 -0.718 12.095 1.00 94.44 110 VAL A O 1
ATOM 816 N N . ALA A 1 111 ? 0.415 0.431 11.618 1.00 95.25 111 ALA A N 1
ATOM 817 C CA . ALA A 1 111 ? 1.203 -0.744 11.274 1.00 95.25 111 ALA A CA 1
ATOM 818 C C . ALA A 1 111 ? 1.634 -1.524 12.519 1.00 95.25 111 ALA A C 1
ATOM 820 O O . ALA A 1 111 ? 2.286 -0.989 13.409 1.00 95.25 111 ALA A O 1
ATOM 821 N N . VAL A 1 112 ? 1.375 -2.833 12.521 1.00 96.69 112 VAL A N 1
ATOM 822 C CA . VAL A 1 112 ? 1.942 -3.757 13.522 1.00 96.69 112 VAL A CA 1
ATOM 823 C C . VAL A 1 112 ? 3.234 -4.410 13.043 1.00 96.69 112 VAL A C 1
ATOM 825 O O . VAL A 1 112 ? 4.050 -4.851 13.847 1.00 96.69 112 VAL A O 1
ATOM 828 N N . ARG A 1 113 ? 3.435 -4.494 11.723 1.00 94.75 113 ARG A N 1
ATOM 829 C CA . ARG A 1 113 ? 4.670 -5.006 11.123 1.00 94.75 113 ARG A CA 1
ATOM 830 C C . ARG A 1 113 ? 4.885 -4.386 9.755 1.00 94.75 113 ARG A C 1
ATOM 832 O O . ARG A 1 113 ? 3.947 -4.267 8.969 1.00 94.75 113 ARG A O 1
ATOM 839 N N . LEU A 1 114 ? 6.131 -4.040 9.473 1.00 93.88 114 LEU A N 1
ATOM 840 C CA . LEU A 1 114 ? 6.560 -3.491 8.196 1.00 93.88 114 LEU A CA 1
ATOM 841 C C . LEU A 1 114 ? 7.571 -4.441 7.556 1.00 93.88 114 LEU A C 1
ATOM 843 O O . LEU A 1 114 ? 8.479 -4.932 8.225 1.00 93.88 114 LEU A O 1
ATOM 847 N N . GLU A 1 115 ? 7.407 -4.703 6.266 1.00 94.38 115 GLU A N 1
ATOM 848 C CA . GLU A 1 115 ? 8.309 -5.523 5.459 1.00 94.38 115 GLU A CA 1
ATOM 849 C C . GLU A 1 115 ? 8.669 -4.733 4.187 1.00 94.38 115 GLU A C 1
ATOM 851 O O . GLU A 1 115 ? 7.781 -4.176 3.540 1.00 94.38 115 GLU A O 1
ATOM 856 N N . GLY A 1 116 ? 9.954 -4.674 3.821 1.00 93.25 116 GLY A N 1
ATOM 857 C CA . GLY A 1 116 ? 10.439 -3.916 2.657 1.00 93.25 116 GLY A CA 1
ATOM 858 C C . GLY A 1 116 ? 11.203 -2.640 3.023 1.00 93.25 116 GLY A C 1
ATOM 859 O O . GLY A 1 116 ? 11.878 -2.592 4.052 1.00 93.25 116 GLY A O 1
ATOM 860 N N . ASP A 1 117 ? 11.103 -1.619 2.171 1.00 93.12 117 ASP A N 1
ATOM 861 C CA . ASP A 1 117 ? 11.884 -0.379 2.260 1.00 93.12 117 ASP A CA 1
ATOM 862 C C . ASP A 1 117 ? 11.290 0.597 3.296 1.00 93.12 117 ASP A C 1
ATOM 864 O O . ASP A 1 117 ? 10.642 1.592 2.967 1.00 93.12 117 ASP A O 1
ATOM 868 N N . THR A 1 118 ? 11.501 0.328 4.585 1.00 94.31 118 THR A N 1
ATOM 869 C CA . THR A 1 118 ? 11.001 1.179 5.685 1.00 94.31 118 THR A CA 1
ATOM 870 C C . TH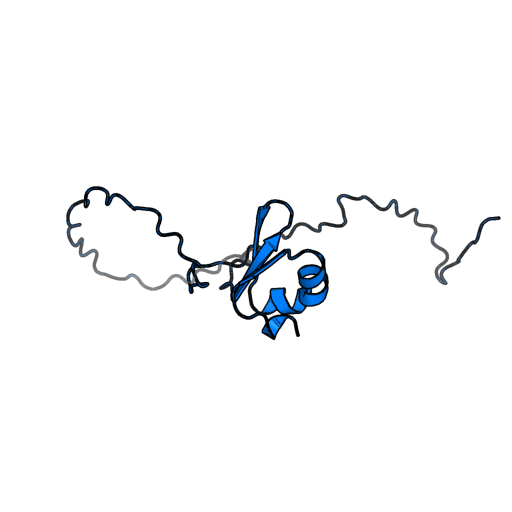R A 1 118 ? 11.657 2.559 5.747 1.00 94.31 118 THR A C 1
ATOM 872 O O . THR A 1 118 ? 11.091 3.474 6.342 1.00 94.31 118 THR A O 1
ATOM 875 N N . SER A 1 119 ? 12.794 2.752 5.075 1.00 94.00 119 SER A N 1
ATOM 876 C CA . SER A 1 119 ? 13.434 4.059 4.870 1.00 94.00 119 SER A CA 1
ATOM 877 C C . SER A 1 119 ? 12.541 5.055 4.125 1.00 94.00 119 SER A C 1
ATOM 879 O O . SER A 1 119 ? 12.751 6.257 4.212 1.00 94.00 119 SER A O 1
ATOM 881 N N . LEU A 1 120 ? 11.502 4.586 3.428 1.00 92.06 120 LEU A N 1
ATOM 882 C CA . LEU A 1 120 ? 10.489 5.440 2.806 1.00 92.06 120 LEU A CA 1
ATOM 883 C C . LEU A 1 120 ? 9.567 6.128 3.818 1.00 92.06 120 LEU A C 1
ATOM 885 O O . LEU A 1 120 ? 8.822 7.028 3.436 1.00 92.06 120 LEU A O 1
ATOM 889 N N . LEU A 1 121 ? 9.584 5.675 5.072 1.00 91.81 121 LEU A N 1
ATOM 890 C CA . LEU A 1 121 ? 8.779 6.227 6.148 1.00 91.81 121 LEU A CA 1
ATOM 891 C C . LEU A 1 121 ? 9.569 7.198 7.025 1.00 91.81 121 LEU A C 1
ATOM 893 O O . LEU A 1 121 ? 8.975 7.698 7.966 1.00 91.81 121 LEU A O 1
ATOM 897 N N . SER A 1 122 ? 10.869 7.423 6.804 1.00 83.50 122 SER A N 1
ATOM 898 C CA . SER A 1 122 ? 11.687 8.284 7.676 1.00 83.50 122 SER A CA 1
ATOM 899 C C . SER A 1 122 ? 11.111 9.690 7.783 1.00 83.50 122 SER A C 1
ATOM 901 O O . SER A 1 122 ? 10.981 10.328 6.714 1.00 83.50 122 SER A O 1
#

InterPro domains:
  IPR055878 Domain of unknown function DUF7455 [PF24254] (68-118)

Sequence (122 aa):
MLLVVLDTSGTLSARTDDPRQRQAPWTGSARRGLRAEPGPASPGSARLLSPARTVGAVSTPVVENTRLTAADRCDRCGAQAHLRVRLASGGTLLFCAHHARAHAEKIKEVAVRLEGDTSLLS

Secondary structure (DSSP, 8-state):
-------TT---------TTTTS---------------PPPPP----PPPPP-PPPP------------TT-B-TTT-SBP-EEEEETTS-EEEE-HHHHHHTHHHHHHHEEEEEE-GGGG-